Protein AF-A0A2E7FFA5-F1 (afdb_monomer_lite)

Sequence (78 aa):
MKKLFLSFLIIFFFACKKDNCGEIIDKVVEGNTNILVIRFDDGGGTSQGDFNGELVADIEVSNEIFSNFSEGEIYCVE

Foldseek 3Di:
DDDPPDDDPPDDPPPPPDDAKFFQADWDDDPPWTWTWGWDPPQPCDPPNPDSDTDIDIDTDDPVVSVVDDGRDMDGDD

Radius of gyration: 18.47 Å; chains: 1; bounding box: 52×46×39 Å

Secondary structure (DSSP, 8-state):
------------------TTEEEEEEEEEETTEEEEEEEESS----SSTT----EEEEEEE-HHHHHH--TTSEEE--

Structure (mmCIF, N/CA/C/O backbone):
data_AF-A0A2E7FFA5-F1
#
_entry.id   AF-A0A2E7FFA5-F1
#
loop_
_atom_site.group_PDB
_atom_site.id
_atom_site.type_symbol
_atom_site.label_atom_id
_atom_site.label_alt_id
_atom_site.label_comp_id
_atom_site.label_asym_id
_atom_site.label_entity_id
_atom_site.label_seq_id
_atom_site.pdbx_PDB_ins_code
_atom_site.Cartn_x
_atom_site.Cartn_y
_atom_site.Cartn_z
_atom_site.occupancy
_atom_site.B_iso_or_equiv
_atom_site.auth_seq_id
_atom_site.auth_comp_id
_atom_site.auth_asym_id
_atom_site.auth_atom_id
_atom_site.pdbx_PDB_model_num
ATOM 1 N N . MET A 1 1 ? -28.689 37.026 -26.452 1.00 41.12 1 MET A N 1
ATOM 2 C CA . MET A 1 1 ? -28.034 35.823 -27.013 1.00 41.12 1 MET A CA 1
ATOM 3 C C . MET A 1 1 ? -26.766 35.554 -26.224 1.00 41.12 1 MET A C 1
ATOM 5 O O . MET A 1 1 ? -26.090 36.508 -25.872 1.00 41.12 1 MET A O 1
ATOM 9 N N . LYS A 1 2 ? -26.547 34.269 -25.916 1.00 51.69 2 LYS A N 1
ATOM 10 C CA . LYS A 1 2 ? -25.401 33.607 -25.261 1.00 51.69 2 LYS A CA 1
ATOM 11 C C . LYS A 1 2 ? -24.079 34.398 -25.386 1.00 51.69 2 LYS A C 1
ATOM 13 O O . LYS A 1 2 ? -23.793 34.943 -26.445 1.00 51.69 2 LYS A O 1
ATOM 18 N N . LYS A 1 3 ? -23.196 34.399 -24.387 1.00 48.22 3 LYS A N 1
ATOM 19 C CA . LYS A 1 3 ? -22.387 33.223 -24.030 1.00 48.22 3 LYS A CA 1
ATOM 20 C C . LYS A 1 3 ? -21.817 33.391 -22.613 1.00 48.22 3 LYS A C 1
ATOM 22 O O . LYS A 1 3 ? -20.935 34.211 -22.394 1.00 48.22 3 LYS A O 1
ATOM 27 N N . LEU A 1 4 ? -22.322 32.584 -21.681 1.00 57.47 4 LEU A N 1
ATOM 28 C CA . LEU A 1 4 ? -21.610 32.216 -20.459 1.00 57.47 4 LEU A CA 1
ATOM 29 C C . LEU A 1 4 ? -20.434 31.341 -20.913 1.00 57.47 4 LEU A C 1
ATOM 31 O O . LEU A 1 4 ? -20.636 30.178 -21.261 1.00 57.47 4 LEU A O 1
ATOM 35 N N . PHE A 1 5 ? -19.235 31.911 -21.017 1.00 56.00 5 PHE A N 1
ATOM 36 C CA . PHE A 1 5 ? -18.035 31.101 -21.195 1.00 56.00 5 PHE A CA 1
ATOM 37 C C . PHE A 1 5 ? -17.581 30.635 -19.819 1.00 56.00 5 PHE A C 1
ATOM 39 O O . PHE A 1 5 ? -17.028 31.388 -19.023 1.00 56.00 5 PHE A O 1
ATOM 46 N N . LEU A 1 6 ? -17.930 29.379 -19.564 1.00 59.09 6 LEU A N 1
ATOM 47 C CA . LEU A 1 6 ? -17.458 28.511 -18.503 1.00 59.09 6 LEU A CA 1
ATOM 48 C C . LEU A 1 6 ? -15.928 28.639 -18.387 1.00 59.09 6 LEU A C 1
ATOM 50 O O . LEU A 1 6 ? -15.198 28.125 -19.235 1.00 59.09 6 LEU A O 1
ATOM 54 N N . SER A 1 7 ? -15.445 29.368 -17.379 1.00 57.53 7 SER A N 1
ATOM 55 C CA . SER A 1 7 ? -14.017 29.397 -17.068 1.00 57.53 7 SER A CA 1
ATOM 56 C C . SER A 1 7 ? -13.646 28.028 -16.520 1.00 57.53 7 SER A C 1
ATOM 58 O O . SER A 1 7 ? -14.072 27.649 -15.431 1.00 57.53 7 SER A O 1
ATOM 60 N N . PHE A 1 8 ? -12.900 27.286 -17.332 1.00 58.69 8 PHE A N 1
ATOM 61 C CA . PHE A 1 8 ? -12.305 25.999 -17.019 1.00 58.69 8 PHE A CA 1
ATOM 62 C C . PHE A 1 8 ? -11.616 26.057 -15.652 1.00 58.69 8 PHE A C 1
ATOM 64 O O . PHE A 1 8 ? -10.680 26.829 -15.440 1.00 58.69 8 PHE A O 1
ATOM 71 N N . LEU A 1 9 ? -12.106 25.234 -14.730 1.00 55.00 9 LEU A N 1
ATOM 72 C CA . LEU A 1 9 ? -11.432 24.912 -13.488 1.00 55.00 9 LEU A CA 1
ATOM 73 C C . LEU A 1 9 ? -10.186 24.099 -13.874 1.00 55.00 9 LEU A C 1
ATOM 75 O O . LEU A 1 9 ? -10.269 22.898 -14.119 1.00 55.00 9 LEU A O 1
ATOM 79 N N . ILE A 1 10 ? -9.043 24.769 -14.025 1.00 63.12 10 ILE A N 1
ATOM 80 C CA . ILE A 1 10 ? -7.744 24.106 -14.153 1.00 63.12 10 ILE A CA 1
ATOM 81 C C . ILE A 1 10 ? -7.431 23.554 -12.764 1.00 63.12 10 ILE A C 1
ATOM 83 O O . ILE A 1 10 ? -6.887 24.252 -11.909 1.00 63.12 10 ILE A O 1
ATOM 87 N N . ILE A 1 11 ? -7.862 22.321 -12.508 1.00 59.88 11 ILE A N 1
ATOM 88 C CA . ILE A 1 11 ? -7.407 21.577 -11.341 1.00 59.88 11 ILE A CA 1
ATOM 89 C C . ILE A 1 11 ? -5.960 21.193 -11.634 1.00 59.88 11 ILE A C 1
ATOM 91 O O . ILE A 1 11 ? -5.659 20.500 -12.604 1.00 59.88 11 ILE A O 1
ATOM 95 N N . PHE A 1 12 ? -5.070 21.736 -10.814 1.00 48.41 12 PHE A N 1
ATOM 96 C CA . PHE A 1 12 ? -3.652 21.438 -10.780 1.00 48.41 12 PHE A CA 1
ATOM 97 C C . PHE A 1 12 ? -3.432 19.926 -10.659 1.00 48.41 12 PHE A C 1
ATOM 99 O O . PHE A 1 12 ? -3.657 19.351 -9.595 1.00 48.41 12 PHE A O 1
ATOM 106 N N . PHE A 1 13 ? -2.927 19.288 -11.715 1.00 47.91 13 PHE A N 1
ATOM 107 C CA . PHE A 1 13 ? -2.217 18.024 -11.561 1.00 47.91 13 PHE A CA 1
ATOM 108 C C . PHE A 1 13 ? -0.861 18.353 -10.936 1.00 47.91 13 PHE A C 1
ATOM 110 O O . PHE A 1 13 ? 0.113 18.642 -11.632 1.00 47.91 13 PHE A O 1
ATOM 117 N N . PHE A 1 14 ? -0.815 18.389 -9.604 1.00 50.06 14 PHE A N 1
ATOM 118 C CA . PHE A 1 14 ? 0.441 18.340 -8.870 1.00 50.06 14 PHE A CA 1
ATOM 119 C C . PHE A 1 14 ? 1.093 16.989 -9.172 1.00 50.06 14 PHE A C 1
ATOM 121 O O . PHE A 1 14 ? 0.818 15.992 -8.513 1.00 50.06 14 PHE A O 1
ATOM 128 N N . ALA A 1 15 ? 1.951 16.954 -10.191 1.00 49.81 15 ALA A N 1
ATOM 129 C CA . ALA A 1 15 ? 2.908 15.878 -10.392 1.00 49.81 15 ALA A CA 1
ATOM 130 C C . ALA A 1 15 ? 3.966 15.978 -9.283 1.00 49.81 15 ALA A C 1
ATOM 132 O O . ALA A 1 15 ? 5.059 16.511 -9.475 1.00 49.81 15 ALA A O 1
ATOM 133 N N . CYS A 1 16 ? 3.601 15.540 -8.080 1.00 51.44 16 CYS A N 1
ATOM 134 C CA . CYS A 1 16 ? 4.558 15.290 -7.021 1.00 51.44 16 CYS A CA 1
ATOM 135 C C . CYS A 1 16 ? 5.281 13.996 -7.406 1.00 51.44 16 CYS A C 1
ATOM 137 O O . CYS A 1 16 ? 4.736 12.910 -7.232 1.00 51.44 16 CYS A O 1
ATOM 139 N N . LYS A 1 17 ? 6.478 14.105 -7.996 1.00 55.19 17 LYS A N 1
ATOM 140 C CA . LYS A 1 17 ? 7.418 12.979 -8.030 1.00 55.19 17 LYS A CA 1
ATOM 141 C C . LYS A 1 17 ? 7.863 12.751 -6.585 1.00 55.19 17 LYS A C 1
ATOM 143 O O . LYS A 1 17 ? 8.830 13.360 -6.138 1.00 55.19 17 LYS A O 1
ATOM 148 N N . LYS A 1 18 ? 7.080 11.982 -5.831 1.00 58.06 18 LYS A N 1
ATOM 149 C CA . LYS A 1 18 ? 7.558 11.356 -4.602 1.00 58.06 18 LYS A CA 1
ATOM 150 C C . LYS A 1 18 ? 8.377 10.148 -5.047 1.00 58.06 18 LYS A C 1
ATOM 152 O O . LYS A 1 18 ? 7.890 9.326 -5.819 1.00 58.06 18 LYS A O 1
ATOM 157 N N . ASP A 1 19 ? 9.628 10.094 -4.616 1.00 66.12 19 ASP A N 1
ATOM 158 C CA . ASP A 1 19 ? 10.378 8.843 -4.621 1.00 66.12 19 ASP A CA 1
ATOM 159 C C . ASP A 1 19 ? 9.603 7.896 -3.673 1.00 66.12 19 ASP A C 1
ATOM 161 O O . ASP A 1 19 ? 9.168 8.354 -2.615 1.00 66.12 19 ASP A O 1
ATOM 165 N N . ASN A 1 20 ? 9.348 6.639 -4.064 1.00 80.00 20 ASN A N 1
ATOM 166 C CA . ASN A 1 20 ? 8.455 5.661 -3.392 1.00 80.00 20 ASN A CA 1
ATOM 167 C C . ASN A 1 20 ? 6.948 5.727 -3.744 1.00 80.00 20 ASN A C 1
ATOM 169 O O . ASN A 1 20 ? 6.090 5.487 -2.889 1.00 80.00 20 ASN A O 1
ATOM 173 N N . CYS A 1 21 ? 6.601 6.025 -4.996 1.00 87.19 21 CYS A N 1
ATOM 174 C CA . CYS A 1 21 ? 5.251 5.791 -5.520 1.00 87.19 21 CYS A CA 1
ATOM 175 C C . CYS A 1 21 ? 5.180 4.466 -6.282 1.00 87.19 21 CYS A C 1
ATOM 177 O O . CYS A 1 21 ? 6.127 4.095 -6.970 1.00 87.19 21 CYS A O 1
ATOM 179 N N . GLY A 1 22 ? 4.041 3.787 -6.210 1.00 89.25 22 GLY A N 1
ATOM 180 C CA . GLY A 1 22 ? 3.798 2.575 -6.980 1.00 89.25 22 GLY A CA 1
ATOM 181 C C . GLY A 1 22 ? 2.320 2.348 -7.270 1.00 89.25 22 GLY A C 1
ATOM 182 O O . GLY A 1 22 ? 1.451 3.017 -6.707 1.00 89.25 22 GLY A O 1
ATOM 183 N N . GLU A 1 23 ? 2.046 1.405 -8.163 1.00 92.56 23 GLU A N 1
ATOM 184 C CA . GLU A 1 23 ? 0.700 0.941 -8.492 1.00 92.56 23 GLU A CA 1
ATOM 185 C C . GLU A 1 23 ? 0.196 -0.009 -7.403 1.00 92.56 23 GLU A C 1
ATOM 187 O 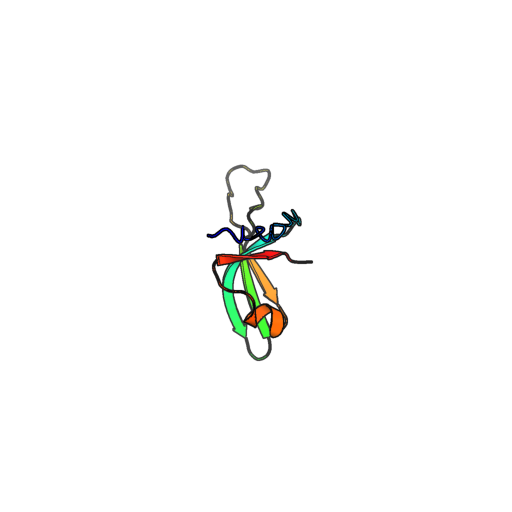O . GLU A 1 23 ? 0.881 -0.965 -7.034 1.00 92.56 23 GLU A O 1
ATOM 192 N N . ILE A 1 24 ? -1.016 0.227 -6.904 1.00 94.94 24 ILE A N 1
ATOM 193 C CA . ILE A 1 24 ? -1.712 -0.733 -6.044 1.00 94.94 24 ILE A CA 1
ATOM 194 C C . ILE A 1 24 ? -2.153 -1.906 -6.919 1.00 94.94 24 ILE A C 1
ATOM 196 O O . ILE A 1 24 ? -3.015 -1.743 -7.779 1.00 94.94 24 ILE A O 1
ATOM 200 N N . ILE A 1 25 ? -1.588 -3.087 -6.692 1.00 95.50 25 ILE A N 1
ATOM 201 C CA . ILE A 1 25 ? -1.895 -4.294 -7.474 1.00 95.50 25 ILE A CA 1
ATOM 202 C C . ILE A 1 25 ? -2.845 -5.255 -6.755 1.00 95.50 25 ILE A C 1
ATOM 204 O O . ILE A 1 25 ? -3.410 -6.127 -7.408 1.00 95.50 25 ILE A O 1
ATOM 208 N N . ASP A 1 26 ? -3.009 -5.111 -5.437 1.00 97.19 26 ASP A N 1
ATOM 209 C CA . ASP A 1 26 ? -3.963 -5.886 -4.637 1.00 97.19 26 ASP A CA 1
ATOM 210 C C . ASP A 1 26 ? -4.292 -5.159 -3.319 1.00 97.19 26 ASP A C 1
ATOM 212 O O . ASP A 1 26 ? -3.559 -4.269 -2.862 1.00 97.19 26 ASP A O 1
ATOM 216 N N . LYS A 1 27 ? -5.403 -5.546 -2.695 1.00 97.12 27 LYS A N 1
ATOM 217 C CA . LYS A 1 27 ? -5.909 -5.009 -1.430 1.00 97.12 27 LYS A CA 1
ATOM 218 C C . LYS A 1 27 ? -6.330 -6.143 -0.506 1.00 97.12 27 LYS A C 1
ATOM 220 O O . LYS A 1 27 ? -7.302 -6.850 -0.762 1.00 97.12 27 LYS A O 1
ATOM 225 N N . VAL A 1 28 ? -5.667 -6.250 0.640 1.00 97.25 28 VAL A N 1
ATOM 226 C CA . VAL A 1 28 ? -5.870 -7.350 1.590 1.00 97.25 28 VAL A CA 1
ATOM 227 C C . VAL A 1 28 ? -6.372 -6.819 2.929 1.00 97.25 28 VAL A C 1
ATOM 229 O O . VAL A 1 28 ? -5.900 -5.802 3.434 1.00 97.25 28 VAL A O 1
ATOM 232 N N . VAL A 1 29 ? -7.336 -7.525 3.522 1.00 96.62 29 VAL A N 1
ATOM 233 C CA . VAL A 1 29 ? -7.762 -7.312 4.911 1.00 96.62 29 VAL A CA 1
ATOM 234 C C . VAL A 1 29 ? -7.333 -8.526 5.724 1.00 96.62 29 VAL A C 1
ATOM 236 O O . VAL A 1 29 ? -7.850 -9.626 5.518 1.00 96.62 29 VAL A O 1
ATOM 239 N N . GLU A 1 30 ? -6.406 -8.328 6.658 1.00 94.06 30 GLU A N 1
ATOM 240 C CA . GLU A 1 30 ? -5.912 -9.370 7.559 1.00 94.06 30 GLU A CA 1
ATOM 241 C C . GLU A 1 30 ? -6.275 -9.016 9.007 1.00 94.06 30 GLU A C 1
ATOM 243 O O . GLU A 1 30 ? -5.647 -8.191 9.671 1.00 94.06 30 GLU A O 1
ATOM 248 N N . GLY A 1 31 ? -7.358 -9.618 9.507 1.00 93.19 31 GLY A N 1
ATOM 249 C CA . GLY A 1 31 ? -7.889 -9.304 10.833 1.00 93.19 31 GLY A CA 1
ATOM 250 C C . GLY A 1 31 ? -8.407 -7.865 10.920 1.00 93.19 31 GLY A C 1
ATOM 251 O O . GLY A 1 31 ? -9.435 -7.547 10.328 1.00 93.19 31 GLY A O 1
ATOM 252 N N . ASN A 1 32 ? -7.705 -7.017 11.680 1.00 94.12 32 ASN A N 1
ATOM 253 C CA . ASN A 1 32 ? -8.014 -5.587 11.830 1.00 94.12 32 ASN A CA 1
ATOM 254 C C . ASN A 1 32 ? -7.063 -4.684 11.025 1.00 94.12 32 ASN A C 1
ATOM 256 O O . ASN A 1 32 ? -7.124 -3.462 11.167 1.00 94.12 32 ASN A O 1
ATOM 260 N N . THR A 1 33 ? -6.179 -5.278 10.225 1.00 96.31 33 THR A N 1
ATOM 261 C CA . THR A 1 33 ? -5.169 -4.570 9.443 1.00 96.31 33 THR A CA 1
ATOM 262 C C . THR A 1 33 ? -5.600 -4.506 7.984 1.00 96.31 33 THR A C 1
ATOM 264 O O . THR A 1 33 ? -6.017 -5.512 7.406 1.00 96.31 33 THR A O 1
ATOM 267 N N . ASN A 1 34 ? -5.490 -3.321 7.383 1.00 97.75 34 ASN A N 1
ATOM 268 C CA . ASN A 1 34 ? -5.688 -3.140 5.950 1.00 97.75 34 ASN A CA 1
ATOM 269 C C . ASN A 1 34 ? -4.338 -2.986 5.269 1.00 97.75 34 ASN A C 1
ATOM 271 O O . ASN A 1 34 ? -3.522 -2.173 5.701 1.00 97.75 34 ASN A O 1
ATOM 275 N N . ILE A 1 35 ? -4.135 -3.726 4.189 1.00 97.38 35 ILE A N 1
ATOM 276 C CA . ILE A 1 35 ? -2.866 -3.808 3.480 1.00 97.38 35 ILE A CA 1
ATOM 277 C C . ILE A 1 35 ? -3.104 -3.449 2.014 1.00 97.38 35 ILE A C 1
ATOM 279 O O . ILE A 1 35 ? -3.993 -4.006 1.367 1.00 97.38 35 ILE A O 1
ATOM 283 N N . LEU A 1 36 ? -2.306 -2.526 1.486 1.00 96.62 36 LEU A N 1
ATOM 284 C CA . LEU A 1 36 ? -2.165 -2.304 0.049 1.00 96.62 36 LEU A CA 1
ATOM 285 C C . LEU A 1 36 ? -0.921 -3.044 -0.432 1.00 96.62 36 LEU A C 1
ATOM 287 O O . LEU A 1 36 ? 0.162 -2.826 0.108 1.00 96.62 36 LEU A O 1
ATOM 291 N N . VAL A 1 37 ? -1.061 -3.883 -1.453 1.00 95.12 37 VAL A N 1
ATOM 292 C CA . VAL A 1 37 ? 0.082 -4.498 -2.133 1.00 95.12 37 VAL A CA 1
ATOM 293 C C . VAL A 1 37 ? 0.481 -3.574 -3.272 1.00 95.12 37 VAL A C 1
ATOM 295 O O . VAL A 1 37 ? -0.321 -3.304 -4.167 1.00 95.12 37 VAL A O 1
ATOM 298 N N . ILE A 1 38 ? 1.703 -3.055 -3.224 1.00 92.62 38 ILE A N 1
ATOM 299 C CA . ILE A 1 38 ? 2.169 -1.991 -4.115 1.00 92.62 38 ILE A CA 1
ATOM 300 C C . ILE A 1 38 ? 3.345 -2.480 -4.942 1.00 92.62 38 ILE A C 1
ATOM 302 O O . ILE A 1 38 ? 4.335 -2.955 -4.388 1.00 92.62 38 ILE A O 1
ATOM 306 N N . ARG A 1 39 ? 3.256 -2.308 -6.262 1.00 90.00 39 ARG A N 1
ATOM 307 C CA . ARG A 1 39 ? 4.361 -2.476 -7.207 1.00 90.00 39 ARG A CA 1
ATOM 308 C C . ARG A 1 39 ? 5.010 -1.122 -7.484 1.00 90.00 39 ARG A C 1
ATOM 310 O O . ARG A 1 39 ? 4.356 -0.231 -8.017 1.00 90.00 39 ARG A O 1
ATOM 317 N N . PHE A 1 40 ? 6.292 -0.978 -7.177 1.00 86.12 40 PHE A N 1
ATOM 318 C CA . PHE A 1 40 ? 7.054 0.242 -7.452 1.00 86.12 40 PHE A CA 1
ATOM 319 C C . PHE A 1 40 ? 7.675 0.208 -8.854 1.00 86.12 40 PHE A C 1
ATOM 321 O O . PHE A 1 40 ? 8.178 -0.830 -9.296 1.00 86.12 40 PHE A O 1
ATOM 328 N N . ASP A 1 41 ? 7.644 1.353 -9.541 1.00 71.62 41 ASP A N 1
ATOM 329 C CA . ASP A 1 41 ? 8.163 1.520 -10.910 1.00 71.62 41 ASP A CA 1
ATOM 330 C C . ASP A 1 41 ? 9.692 1.386 -10.969 1.00 71.62 41 ASP A C 1
ATOM 332 O O . ASP A 1 41 ? 10.277 0.913 -11.947 1.00 71.62 41 ASP A O 1
ATOM 336 N N . ASP A 1 42 ? 10.355 1.779 -9.893 1.00 64.88 42 ASP A N 1
ATOM 337 C CA . ASP A 1 42 ? 11.775 1.649 -9.625 1.00 64.88 42 ASP A CA 1
ATOM 338 C C . ASP A 1 42 ? 12.096 0.235 -9.127 1.00 64.88 42 ASP A C 1
ATOM 340 O O . ASP A 1 42 ? 12.652 0.020 -8.053 1.00 64.88 42 ASP A O 1
ATOM 344 N N . GLY A 1 43 ? 11.765 -0.749 -9.970 1.00 54.47 43 GLY A N 1
ATOM 345 C CA . GLY A 1 43 ? 12.287 -2.108 -9.892 1.00 54.47 43 GLY A CA 1
ATOM 346 C C . GLY A 1 43 ? 13.789 -2.065 -9.615 1.00 54.47 43 GLY A C 1
ATOM 347 O O . GLY A 1 43 ? 14.557 -1.498 -10.396 1.00 54.47 43 GLY A O 1
ATOM 348 N N . GLY A 1 44 ? 14.204 -2.615 -8.475 1.00 48.22 44 GLY A N 1
ATOM 349 C CA . GLY A 1 44 ? 15.580 -2.621 -8.007 1.00 48.22 44 GLY A CA 1
ATOM 350 C C . GLY A 1 44 ? 16.442 -3.452 -8.943 1.00 48.22 44 GLY A C 1
ATOM 351 O O . GLY A 1 44 ? 16.696 -4.626 -8.684 1.00 48.22 44 GLY A O 1
ATOM 352 N N . GLY A 1 45 ? 16.903 -2.843 -10.032 1.00 48.69 45 GLY A N 1
AT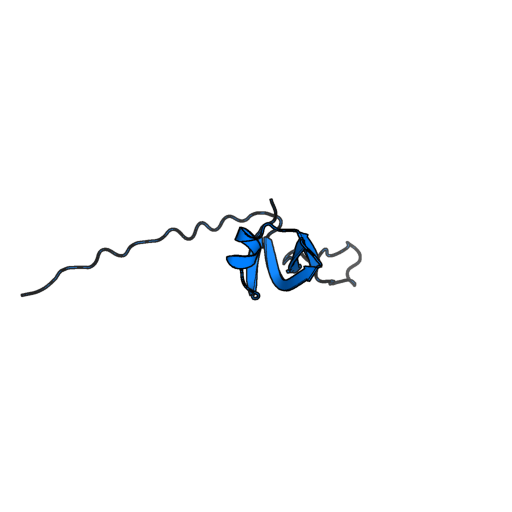OM 353 C CA . GLY A 1 45 ? 17.946 -3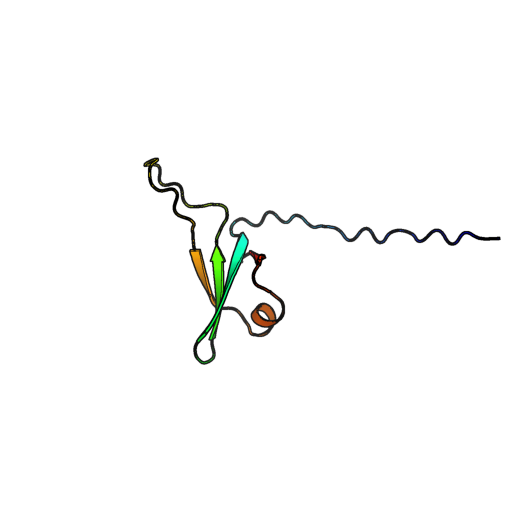.399 -10.870 1.00 48.69 45 GLY A CA 1
ATOM 354 C C . GLY A 1 45 ? 19.187 -3.555 -10.008 1.00 48.69 45 GLY A C 1
ATOM 355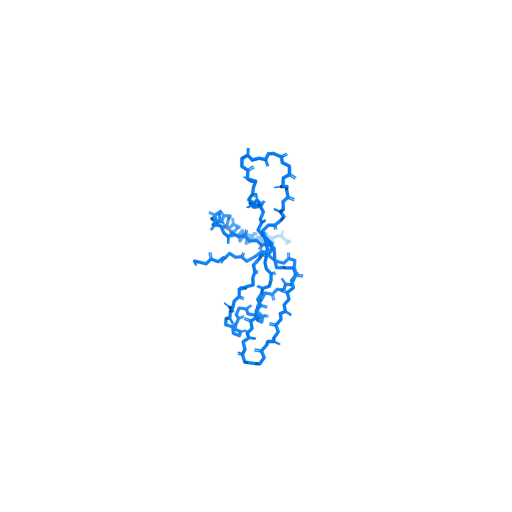 O O . GLY A 1 45 ? 19.865 -2.579 -9.683 1.00 48.69 45 GLY A O 1
ATOM 356 N N . THR A 1 46 ? 19.486 -4.784 -9.596 1.00 50.94 46 THR A N 1
ATOM 357 C CA . THR A 1 46 ? 20.801 -5.059 -9.024 1.00 50.94 46 THR A CA 1
ATOM 358 C C . THR A 1 46 ? 21.843 -4.769 -10.108 1.00 50.94 46 THR A C 1
ATOM 360 O O . THR A 1 46 ? 21.588 -4.951 -11.298 1.00 50.94 46 THR A O 1
ATOM 363 N N . SER A 1 47 ? 23.045 -4.338 -9.728 1.00 54.38 47 SER A N 1
ATOM 364 C CA . SER A 1 47 ? 24.158 -4.124 -10.670 1.00 54.38 47 SER A CA 1
ATOM 365 C C . SER A 1 47 ? 24.602 -5.398 -11.416 1.00 54.38 47 SER A C 1
ATOM 367 O O . SER A 1 47 ? 25.527 -5.350 -12.226 1.00 54.38 47 SER A O 1
ATOM 369 N N . GLN A 1 48 ? 23.947 -6.534 -11.162 1.00 52.03 48 GLN A N 1
ATOM 370 C CA . GLN A 1 48 ? 24.037 -7.770 -11.924 1.00 52.03 48 GLN A CA 1
ATOM 371 C C . GLN A 1 48 ? 22.829 -7.823 -12.866 1.00 52.03 48 GLN A C 1
ATOM 373 O O . GLN A 1 48 ? 21.714 -8.116 -12.442 1.00 52.03 48 GLN A O 1
ATOM 378 N N . GLY A 1 49 ? 23.054 -7.474 -14.134 1.00 51.66 49 GLY A N 1
ATOM 379 C CA . GLY A 1 49 ? 22.040 -7.200 -15.161 1.00 51.66 49 GLY A CA 1
ATOM 380 C C . GLY A 1 49 ? 21.125 -8.351 -15.606 1.00 51.66 49 GLY A C 1
ATOM 381 O O . GLY A 1 49 ? 20.725 -8.347 -16.762 1.00 51.66 49 GLY A O 1
ATOM 382 N N . ASP A 1 50 ? 20.774 -9.288 -14.722 1.00 51.69 50 ASP A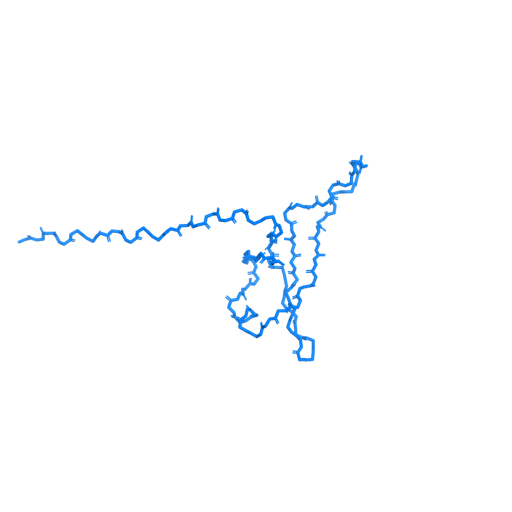 N 1
ATOM 383 C CA . ASP A 1 50 ? 19.911 -10.442 -15.016 1.00 51.69 50 ASP A CA 1
ATOM 384 C C . ASP A 1 50 ? 18.674 -10.566 -14.098 1.00 51.69 50 ASP A C 1
ATOM 386 O O . ASP A 1 50 ? 17.829 -11.430 -14.329 1.00 51.69 50 ASP A O 1
ATOM 390 N N . PHE A 1 51 ? 18.503 -9.698 -13.090 1.00 51.19 51 PHE A N 1
ATOM 391 C CA . PHE A 1 51 ? 17.295 -9.664 -12.249 1.00 51.19 51 PHE A CA 1
ATOM 392 C C . PHE A 1 51 ? 16.513 -8.363 -12.445 1.00 51.19 51 PHE A C 1
ATOM 394 O O . PHE A 1 51 ? 16.694 -7.393 -11.713 1.00 51.19 51 PHE A O 1
ATOM 401 N N . ASN A 1 52 ? 15.599 -8.371 -13.418 1.00 55.41 52 ASN A N 1
ATOM 402 C CA . ASN A 1 52 ? 14.536 -7.370 -13.539 1.00 55.41 52 ASN A CA 1
ATOM 403 C C . ASN A 1 52 ? 13.326 -7.840 -12.718 1.00 55.41 52 ASN A C 1
ATOM 405 O O . ASN A 1 52 ? 12.316 -8.266 -13.274 1.00 55.41 52 ASN A O 1
ATOM 409 N N . GLY A 1 53 ? 13.475 -7.876 -11.394 1.00 59.88 53 GLY A N 1
ATOM 410 C CA . GLY A 1 53 ? 12.355 -8.133 -10.492 1.00 59.88 53 GLY A CA 1
ATOM 411 C C . GLY A 1 53 ? 11.553 -6.855 -10.273 1.00 59.88 53 GLY A C 1
ATOM 412 O O . GLY A 1 53 ? 12.133 -5.800 -10.019 1.00 59.88 53 GLY A O 1
ATOM 413 N N . GLU A 1 54 ? 10.230 -6.947 -10.359 1.00 71.06 54 GLU A N 1
ATOM 414 C CA . GLU A 1 54 ? 9.349 -5.891 -9.861 1.00 71.06 54 GLU A CA 1
ATOM 415 C C . GLU A 1 54 ? 9.512 -5.795 -8.338 1.00 71.06 54 GLU A C 1
ATOM 417 O O . GLU A 1 54 ? 9.503 -6.819 -7.648 1.00 71.06 54 GLU A O 1
ATOM 422 N N . LEU A 1 55 ? 9.674 -4.582 -7.800 1.00 83.38 55 LEU A N 1
ATOM 423 C CA . LEU A 1 55 ? 9.617 -4.388 -6.353 1.00 83.38 55 LEU A CA 1
ATOM 424 C C . LEU A 1 55 ? 8.155 -4.362 -5.938 1.00 83.38 55 LEU A C 1
ATOM 426 O O . LEU A 1 55 ? 7.421 -3.458 -6.327 1.00 83.38 55 LEU A O 1
ATOM 430 N N . VAL A 1 56 ? 7.752 -5.352 -5.149 1.00 88.94 56 VAL A N 1
ATOM 431 C CA . VAL A 1 56 ? 6.412 -5.442 -4.572 1.00 88.94 56 VAL A CA 1
ATOM 432 C C . VAL A 1 56 ? 6.533 -5.374 -3.053 1.00 88.94 56 VAL A C 1
ATOM 434 O O . VAL A 1 56 ? 7.386 -6.057 -2.482 1.00 88.94 56 VAL A O 1
ATOM 437 N N . ALA A 1 57 ? 5.710 -4.552 -2.404 1.00 90.31 57 ALA A N 1
ATOM 438 C CA . ALA A 1 57 ? 5.655 -4.459 -0.948 1.00 90.31 57 ALA A CA 1
ATOM 439 C C . ALA A 1 57 ? 4.220 -4.433 -0.424 1.00 90.31 57 ALA A C 1
ATOM 441 O O . ALA A 1 57 ? 3.326 -3.867 -1.050 1.00 90.31 57 ALA A O 1
ATOM 442 N N . ASP A 1 58 ? 4.055 -4.974 0.778 1.00 94.50 58 ASP A N 1
ATOM 443 C CA . ASP A 1 58 ? 2.808 -4.964 1.529 1.00 94.50 58 ASP A CA 1
ATOM 444 C C . ASP A 1 58 ? 2.832 -3.773 2.493 1.00 94.50 58 ASP A C 1
ATOM 446 O O . ASP A 1 58 ? 3.670 -3.706 3.396 1.00 94.50 58 ASP A O 1
ATOM 450 N N . ILE A 1 59 ? 1.937 -2.808 2.291 1.00 93.75 59 ILE A N 1
ATOM 451 C CA . ILE A 1 59 ? 1.885 -1.563 3.059 1.00 93.75 59 ILE A CA 1
ATOM 452 C C . ILE A 1 59 ? 0.625 -1.546 3.916 1.00 93.75 59 ILE A C 1
ATOM 454 O O . ILE A 1 59 ? -0.490 -1.457 3.402 1.00 93.75 59 ILE A O 1
ATOM 458 N N . GLU A 1 60 ? 0.804 -1.596 5.234 1.00 96.12 60 GLU A N 1
ATOM 459 C CA . GLU A 1 60 ? -0.285 -1.362 6.180 1.00 96.12 60 GLU A CA 1
ATOM 460 C C . GLU A 1 60 ? -0.749 0.098 6.109 1.00 96.12 60 GLU A C 1
ATOM 462 O O . GLU A 1 60 ? 0.051 1.034 6.177 1.00 96.12 60 GLU A O 1
ATOM 467 N N . VAL A 1 61 ? -2.060 0.296 5.996 1.00 95.50 61 VAL A N 1
ATOM 468 C CA . VAL A 1 61 ? -2.676 1.617 5.865 1.00 95.50 61 VAL A CA 1
ATOM 469 C C . VAL A 1 61 ? -3.899 1.771 6.766 1.00 95.50 61 VAL A C 1
ATOM 471 O O . VAL A 1 61 ? -4.521 0.808 7.219 1.00 95.50 61 VAL A O 1
ATOM 474 N N . SER A 1 62 ? -4.296 3.021 7.005 1.00 96.38 62 SER A N 1
ATOM 475 C CA . SER A 1 62 ? -5.532 3.325 7.728 1.00 96.38 62 SER A CA 1
ATOM 476 C C . SER A 1 62 ? -6.781 2.905 6.937 1.00 96.38 62 SER A C 1
ATOM 478 O O . SER A 1 62 ? -6.756 2.805 5.709 1.00 96.38 62 SER A O 1
ATOM 480 N N . ASN A 1 63 ? -7.917 2.734 7.629 1.00 96.12 63 ASN A N 1
ATOM 481 C CA . ASN A 1 63 ? -9.221 2.484 6.990 1.00 96.12 63 ASN A CA 1
ATOM 482 C C . ASN A 1 63 ? -9.584 3.550 5.943 1.00 96.12 63 ASN A C 1
ATOM 484 O O . ASN A 1 63 ? -10.220 3.238 4.939 1.00 96.12 63 ASN A O 1
ATOM 488 N N . GLU A 1 64 ? -9.210 4.807 6.195 1.00 95.88 64 GLU A N 1
ATOM 489 C CA . GLU A 1 64 ? -9.479 5.921 5.287 1.00 95.88 64 GLU A CA 1
ATOM 490 C C . GLU A 1 64 ? -8.717 5.747 3.973 1.00 95.88 64 GLU A C 1
ATOM 492 O O . GLU A 1 64 ? -9.326 5.781 2.906 1.00 95.88 64 GLU A O 1
ATOM 497 N N . ILE A 1 65 ? -7.409 5.483 4.043 1.00 95.00 65 ILE A N 1
ATOM 498 C CA . ILE A 1 65 ? -6.587 5.242 2.852 1.00 95.00 65 ILE A CA 1
ATOM 499 C C . ILE A 1 65 ? -7.087 3.992 2.125 1.00 95.00 65 ILE A C 1
ATOM 501 O O . ILE A 1 65 ? -7.349 4.041 0.928 1.00 95.00 65 ILE A O 1
ATOM 505 N N . PHE A 1 66 ? -7.325 2.897 2.846 1.00 96.38 66 PHE A N 1
ATOM 506 C CA . PHE A 1 66 ? -7.822 1.670 2.231 1.00 96.38 66 PHE A CA 1
ATOM 507 C C . PHE A 1 66 ? -9.173 1.851 1.527 1.00 96.38 66 PHE A C 1
ATOM 509 O O . PHE A 1 66 ? -9.430 1.197 0.524 1.00 96.38 66 PHE A O 1
ATOM 516 N N . SER A 1 67 ? -10.050 2.728 2.021 1.00 96.00 67 SER A N 1
ATOM 517 C CA . SER A 1 67 ? -11.359 2.976 1.398 1.00 96.00 67 SER A CA 1
ATOM 518 C C . SER A 1 67 ? -11.284 3.939 0.213 1.00 96.00 67 SER A C 1
ATOM 520 O O . SER A 1 67 ? -12.106 3.843 -0.695 1.00 96.00 67 SER A O 1
ATOM 522 N N . ASN A 1 68 ? -10.326 4.867 0.230 1.00 96.19 68 ASN A N 1
ATOM 523 C CA . ASN A 1 68 ? -10.204 5.921 -0.775 1.00 96.19 68 ASN A CA 1
ATOM 524 C C . ASN A 1 68 ? -9.404 5.503 -2.011 1.00 96.19 68 ASN A C 1
ATOM 526 O O . ASN A 1 68 ? -9.567 6.137 -3.048 1.00 96.19 68 ASN A O 1
ATOM 530 N N . PHE A 1 69 ? -8.567 4.469 -1.904 1.00 95.38 69 PHE A N 1
ATOM 531 C CA . PHE A 1 69 ? -7.733 3.989 -3.003 1.00 95.38 69 PHE A CA 1
ATOM 532 C C . PHE A 1 69 ? -8.219 2.649 -3.570 1.00 95.38 69 PHE A C 1
ATOM 534 O O . PHE A 1 69 ? -8.730 1.791 -2.842 1.00 95.38 69 PHE A O 1
ATOM 541 N N . SER A 1 70 ? -8.028 2.452 -4.869 1.00 96.75 70 SER A N 1
ATOM 542 C CA . SER A 1 70 ? -8.391 1.249 -5.626 1.00 96.75 70 SER A CA 1
ATOM 543 C C . SER A 1 70 ? -7.173 0.603 -6.288 1.00 96.75 70 SER A C 1
ATOM 545 O O . SER A 1 70 ? -6.148 1.246 -6.495 1.00 96.75 70 SER A O 1
ATOM 547 N N . GLU A 1 71 ? -7.295 -0.676 -6.647 1.00 95.00 71 GLU A N 1
ATOM 548 C CA . GLU A 1 71 ? -6.321 -1.339 -7.522 1.00 95.00 71 GLU A CA 1
ATOM 549 C C . GLU A 1 71 ? -6.174 -0.572 -8.850 1.00 95.00 71 GLU A C 1
ATOM 551 O O . GLU A 1 71 ? -7.158 -0.069 -9.402 1.00 95.00 71 GLU A O 1
ATOM 556 N N . GLY A 1 72 ? -4.943 -0.467 -9.348 1.00 92.25 72 GLY A N 1
ATOM 557 C CA . GLY A 1 72 ? -4.564 0.318 -10.525 1.00 92.25 72 GLY A CA 1
ATOM 558 C C . GLY A 1 72 ? -4.318 1.807 -10.253 1.00 92.25 72 GLY A C 1
ATOM 559 O O . GLY A 1 72 ? -3.859 2.522 -11.145 1.00 92.25 72 GLY A O 1
ATOM 560 N N . GLU A 1 73 ? -4.606 2.305 -9.046 1.00 93.88 73 GLU A N 1
ATOM 561 C CA . GLU A 1 73 ? -4.248 3.670 -8.654 1.00 93.88 73 GLU A CA 1
ATOM 562 C C . GLU A 1 73 ? -2.815 3.747 -8.119 1.00 93.88 73 GLU A C 1
ATOM 564 O O . GLU A 1 73 ? -2.260 2.778 -7.598 1.00 93.88 73 GLU A O 1
ATOM 569 N N . ILE A 1 74 ? -2.217 4.934 -8.237 1.00 91.44 74 ILE A N 1
ATOM 570 C CA . ILE A 1 74 ? -0.879 5.204 -7.711 1.00 91.44 74 ILE A CA 1
ATOM 571 C C . ILE A 1 74 ? -0.986 5.658 -6.257 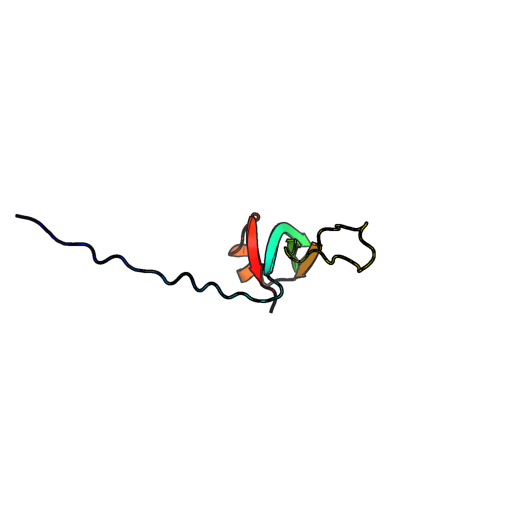1.00 91.44 74 ILE A C 1
ATOM 573 O O . ILE A 1 74 ? -1.654 6.652 -5.959 1.00 91.44 74 ILE A O 1
ATOM 577 N N . TYR A 1 75 ? -0.270 4.973 -5.369 1.00 90.56 75 TYR A N 1
ATOM 578 C CA . TYR A 1 75 ? -0.082 5.382 -3.982 1.00 90.56 75 TYR A CA 1
ATOM 579 C C . TYR A 1 75 ? 1.399 5.606 -3.691 1.00 90.56 75 TYR A C 1
ATOM 581 O O . TYR A 1 75 ? 2.261 4.850 -4.134 1.00 90.56 75 TYR A O 1
ATOM 589 N N . CYS A 1 76 ? 1.688 6.664 -2.939 1.00 88.50 76 CYS A N 1
ATOM 590 C CA . CYS A 1 76 ? 3.042 7.022 -2.546 1.00 88.50 76 CYS A CA 1
ATOM 591 C C . CYS A 1 76 ? 3.189 6.862 -1.041 1.00 88.50 76 CYS A C 1
ATOM 593 O O . CYS A 1 76 ? 2.470 7.515 -0.280 1.00 88.50 76 CYS A O 1
ATOM 595 N N . VAL A 1 77 ? 4.130 6.017 -0.635 1.00 82.38 77 VAL A N 1
ATOM 596 C CA . VAL A 1 77 ? 4.464 5.807 0.774 1.00 82.38 77 VAL A CA 1
ATOM 597 C C . VAL A 1 77 ? 5.252 7.029 1.268 1.00 82.38 77 VAL A C 1
ATOM 599 O O . VAL A 1 77 ? 6.105 7.544 0.542 1.00 82.38 77 VAL A O 1
ATOM 602 N N . GLU A 1 78 ? 4.923 7.543 2.458 1.00 71.44 78 GLU A N 1
ATOM 603 C CA . GLU A 1 78 ? 5.658 8.656 3.094 1.00 71.44 78 GLU A CA 1
ATOM 604 C C . GLU A 1 78 ? 6.892 8.194 3.869 1.00 71.44 78 GLU A C 1
ATOM 606 O O . GLU A 1 78 ? 6.835 7.106 4.486 1.00 71.44 78 GLU A O 1
#

pLDDT: mean 76.84, std 19.47, range [41.12, 97.75]